Protein AF-A0A838BH44-F1 (afdb_monomer)

Nearest PDB structures (foldseek):
  4knw-assembly1_A  TM=3.032E-01  e=4.204E+00  Homo sapiens

Solvent-accessible surface area (backbone atoms only — not comparable to full-atom values): 7155 Å² total; per-residue (Å²): 134,82,91,85,86,78,89,82,84,78,89,77,79,79,78,77,78,76,76,70,82,78,75,79,76,70,74,93,63,78,53,70,67,53,51,47,34,54,53,50,53,48,50,52,54,51,50,42,71,73,73,51,69,79,68,56,55,69,65,52,52,49,47,45,51,50,33,54,72,55,58,56,66,57,80,52,67,32,48,65,88,42,72,56,32,42,53,50,51,52,52,51,50,53,51,29,46,76,70,75,42,56,78,90,60,63,42,70,32,76,82,132

Secondary structure (DSSP, 8-state):
----------------------------PPPHHHHHHHHHHHHHHHHHHHH-STT--HHHHHHHHHHHHTTS-SPP-B---SHHHHHHHHHHHHHHHHTT--SS-S-B----

Foldseek 3Di:
DDDDDDDDDDPPPPPPPPPDPPPPPDPPDDDPLLVLLVQLVVLVVVLCVVPHCPPDDPLLVVLQVVCSVVSLPDAQDREDDTPVSVVSLVSSQVSCVVVVNHDRRRSYDHDD

pLDDT: mean 84.67, std 17.49, range [36.31, 98.56]

Radius of gyration: 31.17 Å; Cα contacts (8 Å, |Δi|>4): 81; chains: 1; bounding box: 88×29×85 Å

Sequence (112 aa):
MSRSLPTIAAIVTFLACFAEPSVAQEPQGQSWPEVKCARYRKAWSDALAHRGMKGLSQEFVARHDDFLASGCTAKGDVCPRSAEELDLANMMVVAAMNAGTASTFPPFACRK

Mean predicted aligned error: 11.78 Å

Structure (mmCIF, N/CA/C/O backbone):
data_AF-A0A838BH44-F1
#
_entry.id   AF-A0A838BH44-F1
#
loop_
_atom_site.group_PDB
_atom_site.id
_atom_site.type_symbol
_atom_site.label_atom_id
_atom_site.label_alt_id
_atom_site.label_comp_id
_atom_site.label_asym_id
_atom_site.label_entity_id
_atom_site.label_seq_id
_atom_site.pdbx_PDB_ins_code
_atom_site.Cartn_x
_atom_site.Cartn_y
_atom_site.Cartn_z
_atom_site.occupancy
_atom_site.B_iso_or_equiv
_atom_site.auth_seq_id
_atom_site.auth_comp_id
_atom_site.auth_asym_id
_atom_site.auth_atom_id
_atom_site.pdbx_PDB_model_num
ATOM 1 N N . MET A 1 1 ? 73.554 -4.883 -70.730 1.00 36.31 1 MET A N 1
ATOM 2 C CA . MET A 1 1 ? 73.424 -3.427 -70.512 1.00 36.31 1 MET A CA 1
ATOM 3 C C . MET A 1 1 ? 71.963 -3.118 -70.203 1.00 36.31 1 MET A C 1
ATOM 5 O O . MET A 1 1 ? 71.115 -3.688 -70.869 1.00 36.31 1 MET A O 1
ATOM 9 N N . SER A 1 2 ? 71.736 -2.298 -69.165 1.00 43.34 2 SER A N 1
ATOM 10 C CA . SER A 1 2 ? 70.505 -1.593 -68.722 1.00 43.34 2 SER A CA 1
ATOM 11 C C . SER A 1 2 ? 69.187 -2.380 -68.653 1.00 43.34 2 SER A C 1
ATOM 13 O O . SER A 1 2 ? 68.575 -2.665 -69.668 1.00 43.34 2 SER A O 1
ATOM 15 N N . ARG A 1 3 ? 68.749 -2.850 -67.473 1.00 54.03 3 ARG A N 1
ATOM 16 C CA . ARG A 1 3 ? 67.963 -2.129 -66.434 1.00 54.03 3 ARG A CA 1
ATOM 17 C C . ARG A 1 3 ? 66.768 -1.342 -66.981 1.00 54.03 3 ARG A C 1
ATOM 19 O O . ARG A 1 3 ? 66.983 -0.308 -67.601 1.00 54.03 3 ARG A O 1
ATOM 26 N N . SER A 1 4 ? 65.553 -1.771 -66.614 1.00 50.06 4 SER A N 1
ATOM 27 C CA . SER A 1 4 ? 64.473 -0.917 -66.075 1.00 50.06 4 SER A CA 1
ATOM 28 C C . SER A 1 4 ? 63.266 -1.765 -65.644 1.00 50.06 4 SER A C 1
ATOM 30 O O . SER A 1 4 ? 62.511 -2.255 -66.476 1.00 50.06 4 SER A O 1
ATOM 32 N N . LEU A 1 5 ? 63.106 -1.933 -64.328 1.00 53.16 5 LEU A N 1
ATOM 33 C CA . LEU A 1 5 ? 61.843 -2.271 -63.663 1.00 53.16 5 LEU A CA 1
ATOM 34 C C . LEU A 1 5 ? 61.128 -0.956 -63.311 1.00 53.16 5 LEU A C 1
ATOM 36 O O . LEU A 1 5 ? 61.781 -0.073 -62.753 1.00 53.16 5 LEU A O 1
ATOM 40 N N . PRO A 1 6 ? 59.811 -0.855 -63.528 1.00 50.59 6 PRO A N 1
ATOM 41 C CA . PRO A 1 6 ? 58.914 -0.090 -62.665 1.00 50.59 6 PRO A CA 1
ATOM 42 C C . PRO A 1 6 ? 58.036 -1.098 -61.883 1.00 50.59 6 PRO A C 1
ATOM 44 O O . PRO A 1 6 ? 57.431 -1.980 -62.484 1.00 50.59 6 PRO A O 1
ATOM 47 N N . THR A 1 7 ? 58.069 -1.199 -60.546 1.00 45.47 7 THR A N 1
ATOM 48 C CA . THR A 1 7 ? 57.475 -0.276 -59.546 1.00 45.47 7 THR A CA 1
ATOM 49 C C . THR A 1 7 ? 56.042 0.090 -59.980 1.00 45.47 7 THR A C 1
ATOM 51 O O . THR A 1 7 ? 55.880 0.714 -61.015 1.00 45.47 7 THR A O 1
ATOM 54 N N . ILE A 1 8 ? 54.934 -0.284 -59.329 1.00 51.97 8 ILE A N 1
ATOM 55 C CA . ILE A 1 8 ? 54.418 0.060 -57.985 1.00 51.97 8 ILE A CA 1
ATOM 56 C C . ILE A 1 8 ? 53.128 -0.794 -57.865 1.00 51.97 8 ILE A C 1
ATOM 58 O O . ILE A 1 8 ? 52.285 -0.751 -58.752 1.00 51.97 8 ILE A O 1
ATOM 62 N N . ALA A 1 9 ? 53.061 -1.794 -56.988 1.00 46.19 9 ALA A N 1
ATOM 63 C CA . ALA A 1 9 ? 52.592 -1.723 -55.601 1.00 46.19 9 ALA A CA 1
ATOM 64 C C . ALA A 1 9 ? 51.082 -1.425 -55.422 1.00 46.19 9 ALA A C 1
ATOM 66 O O . ALA A 1 9 ? 50.602 -0.333 -55.693 1.00 46.19 9 ALA A O 1
ATOM 67 N N . ALA A 1 10 ? 50.405 -2.437 -54.868 1.00 48.78 10 ALA A N 1
ATOM 68 C CA . ALA A 1 10 ? 49.264 -2.373 -53.953 1.00 48.78 10 ALA A CA 1
ATOM 69 C C . ALA A 1 10 ? 47.998 -1.622 -54.408 1.00 48.78 10 ALA A C 1
ATOM 71 O O . ALA A 1 10 ? 47.793 -0.448 -54.108 1.00 48.78 10 ALA A O 1
ATOM 72 N N . ILE A 1 11 ? 47.054 -2.373 -54.983 1.00 52.38 11 ILE A N 1
ATOM 73 C CA . ILE A 1 11 ? 45.631 -2.028 -54.903 1.00 52.38 11 ILE A CA 1
ATOM 74 C C . ILE A 1 11 ? 45.216 -2.242 -53.441 1.00 52.38 11 ILE A C 1
ATOM 76 O O . ILE A 1 11 ? 44.967 -3.365 -53.009 1.00 52.38 11 ILE A O 1
ATOM 80 N N . VAL A 1 12 ? 45.209 -1.165 -52.655 1.00 57.31 12 VAL A N 1
ATOM 81 C CA . VAL A 1 12 ? 44.605 -1.148 -51.320 1.00 57.31 12 VAL A CA 1
ATOM 82 C C . VAL A 1 12 ? 43.095 -1.116 -51.524 1.00 57.31 12 VAL A C 1
ATOM 84 O O . VAL A 1 12 ? 42.505 -0.061 -51.750 1.00 57.31 12 VAL A O 1
ATOM 87 N N . THR A 1 13 ? 42.457 -2.285 -51.494 1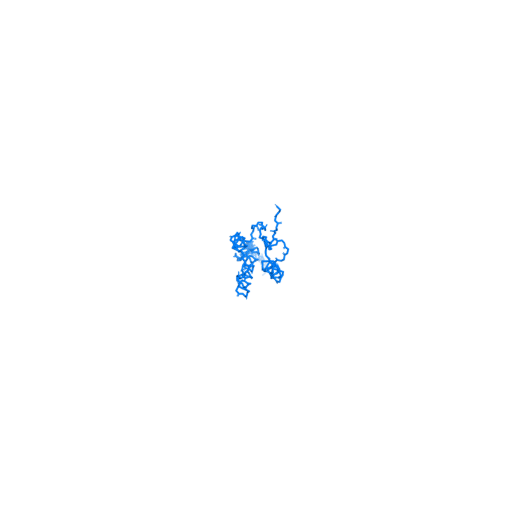.00 59.12 13 THR A N 1
ATOM 88 C CA . THR A 1 13 ? 41.000 -2.381 -51.395 1.00 59.12 13 THR A CA 1
ATOM 89 C C . THR A 1 13 ? 40.609 -1.853 -50.019 1.00 59.12 13 THR A C 1
ATOM 91 O O . THR A 1 13 ? 40.754 -2.540 -49.010 1.00 59.12 13 THR A O 1
ATOM 94 N N . PHE A 1 14 ? 40.185 -0.592 -49.970 1.00 53.75 14 PHE A N 1
ATOM 95 C CA . PHE A 1 14 ? 39.642 0.043 -48.776 1.00 53.75 14 PHE A CA 1
ATOM 96 C C . PHE A 1 14 ? 38.319 -0.661 -48.450 1.00 53.75 14 PHE A C 1
ATOM 98 O O . PHE A 1 14 ? 37.270 -0.339 -49.007 1.00 53.75 14 PHE A O 1
ATOM 105 N N . LEU A 1 15 ? 38.388 -1.698 -47.612 1.00 60.75 15 LEU A N 1
ATOM 106 C CA . LEU A 1 15 ? 37.221 -2.347 -47.032 1.00 60.75 15 LEU A CA 1
ATOM 107 C C . LEU A 1 15 ? 36.565 -1.303 -46.121 1.00 60.75 15 LEU A C 1
ATOM 109 O O . LEU A 1 15 ? 36.990 -1.092 -44.986 1.00 60.75 15 LEU A O 1
ATOM 113 N N . ALA A 1 16 ? 35.587 -0.572 -46.651 1.00 60.31 16 ALA A N 1
ATOM 114 C CA . ALA A 1 16 ? 34.737 0.284 -45.846 1.00 60.31 16 ALA A CA 1
ATOM 115 C C . ALA A 1 16 ? 33.985 -0.623 -44.864 1.00 60.31 16 ALA A C 1
ATOM 117 O O . ALA A 1 16 ? 33.021 -1.292 -45.232 1.00 60.31 16 ALA A O 1
ATOM 118 N N . CYS A 1 17 ? 34.467 -0.684 -43.622 1.00 56.94 17 CYS A N 1
ATOM 119 C CA . CYS A 1 17 ? 33.697 -1.188 -42.498 1.00 56.94 17 CYS A CA 1
ATOM 120 C C . CYS A 1 17 ? 32.474 -0.283 -42.351 1.00 56.94 17 CYS A C 1
ATOM 122 O O . CYS A 1 17 ? 32.531 0.756 -41.694 1.00 56.94 17 CYS A O 1
ATOM 124 N N . PHE A 1 18 ? 31.369 -0.666 -42.985 1.00 59.59 18 PHE A N 1
ATOM 125 C CA . PHE A 1 18 ? 30.053 -0.211 -42.579 1.00 59.59 18 PHE A CA 1
ATOM 126 C C . PHE A 1 18 ? 29.836 -0.768 -41.172 1.00 59.59 18 PHE A C 1
ATOM 128 O O . PHE A 1 18 ? 29.440 -1.915 -40.995 1.00 59.59 18 PHE A O 1
ATOM 135 N N . ALA A 1 19 ? 30.202 0.019 -40.162 1.00 63.41 19 ALA A N 1
ATOM 136 C CA . ALA A 1 19 ? 29.748 -0.218 -38.807 1.00 63.41 19 ALA A CA 1
ATOM 137 C C . ALA A 1 19 ? 28.240 0.035 -38.825 1.00 63.41 19 ALA A C 1
ATOM 139 O O . ALA A 1 19 ? 27.791 1.179 -38.737 1.00 63.41 19 ALA A O 1
ATOM 140 N N . GLU A 1 20 ? 27.459 -1.023 -39.034 1.00 63.28 20 GLU A N 1
ATOM 141 C CA . GLU A 1 20 ? 26.034 -0.972 -38.750 1.00 63.28 20 GLU A CA 1
ATOM 142 C C . GLU A 1 20 ? 25.892 -0.541 -37.286 1.00 63.28 20 GLU A C 1
ATOM 144 O O . GLU A 1 20 ? 26.560 -1.120 -36.420 1.00 63.28 20 GLU A O 1
ATOM 149 N N . PRO A 1 21 ? 25.091 0.494 -36.977 1.00 61.69 21 PRO A N 1
ATOM 150 C CA . PRO A 1 21 ? 24.796 0.816 -35.597 1.00 61.69 21 PRO A CA 1
ATOM 151 C C . PRO A 1 21 ? 24.067 -0.390 -35.009 1.00 61.69 21 PRO A C 1
ATOM 153 O O . PRO A 1 21 ? 22.891 -0.630 -35.281 1.00 61.69 21 PRO A O 1
ATOM 156 N N . SER A 1 22 ? 24.790 -1.181 -34.226 1.00 63.31 22 SER A N 1
ATOM 157 C CA . SER A 1 22 ? 24.239 -2.265 -33.436 1.00 63.31 22 SER A CA 1
ATOM 158 C C . SER A 1 22 ? 23.365 -1.641 -32.355 1.00 63.31 22 SER A C 1
ATOM 160 O O . SER A 1 22 ? 23.825 -1.252 -31.283 1.00 63.31 22 SER A O 1
ATOM 162 N N . VAL A 1 23 ? 22.075 -1.504 -32.659 1.00 65.06 23 VAL A N 1
ATOM 163 C CA . VAL A 1 23 ? 21.051 -1.250 -31.650 1.00 65.06 23 VAL A CA 1
ATOM 164 C C . VAL A 1 23 ? 21.025 -2.463 -30.728 1.00 65.06 23 VAL A C 1
ATOM 166 O O . VAL A 1 23 ? 20.548 -3.535 -31.093 1.00 65.06 23 VAL A O 1
ATOM 169 N N . ALA A 1 24 ? 21.598 -2.313 -29.537 1.00 61.91 24 ALA A N 1
ATOM 170 C CA . ALA A 1 24 ? 21.447 -3.291 -28.477 1.00 61.91 24 ALA A CA 1
ATOM 171 C C . ALA A 1 24 ? 19.950 -3.393 -28.158 1.00 61.91 24 ALA A C 1
ATOM 173 O O . ALA A 1 24 ? 19.373 -2.490 -27.553 1.00 61.91 24 ALA A O 1
ATOM 174 N N . GLN A 1 25 ? 19.303 -4.467 -28.614 1.00 62.81 25 GLN A N 1
ATOM 175 C CA . GLN A 1 25 ? 17.974 -4.809 -28.135 1.00 62.81 25 GLN A CA 1
ATOM 176 C C . GLN A 1 25 ? 18.157 -5.300 -26.703 1.00 62.81 25 GLN A C 1
ATOM 178 O O . GLN A 1 25 ? 18.526 -6.453 -26.479 1.00 62.81 25 GLN A O 1
ATOM 183 N N . GLU A 1 26 ? 17.969 -4.404 -25.730 1.00 63.16 26 GLU A N 1
ATOM 184 C CA . GLU A 1 26 ? 17.739 -4.840 -24.357 1.00 63.16 26 GLU A CA 1
ATOM 185 C C . GLU A 1 26 ? 16.602 -5.873 -24.424 1.00 63.16 26 GLU A C 1
ATOM 187 O O . GLU A 1 26 ? 15.585 -5.604 -25.083 1.00 63.16 26 GLU A O 1
ATOM 192 N N . PRO A 1 27 ? 16.757 -7.069 -23.822 1.00 59.66 27 PRO A N 1
ATOM 193 C CA . PRO A 1 27 ? 15.625 -7.965 -23.636 1.00 59.66 27 PRO A CA 1
ATOM 194 C C . PRO A 1 27 ? 14.476 -7.125 -23.087 1.00 59.66 27 PRO A C 1
ATOM 196 O O . PRO A 1 27 ? 14.732 -6.266 -22.243 1.00 59.66 27 PRO A O 1
ATOM 199 N N . GLN A 1 28 ? 13.242 -7.328 -23.556 1.00 66.94 28 GLN A N 1
ATOM 200 C CA . GLN A 1 28 ? 12.070 -6.650 -22.992 1.00 66.94 28 GLN A CA 1
ATOM 201 C C . GLN A 1 28 ? 11.847 -7.160 -21.557 1.00 66.94 28 GLN A C 1
ATOM 203 O O . GLN A 1 28 ? 10.960 -7.963 -21.284 1.00 66.94 28 GLN A O 1
ATOM 208 N N . GLY A 1 29 ? 12.740 -6.780 -20.648 1.00 75.19 29 GLY A N 1
ATOM 209 C CA . GLY A 1 29 ? 12.644 -7.016 -19.229 1.00 75.19 29 GLY A CA 1
ATOM 210 C C . GLY A 1 29 ? 11.509 -6.177 -18.675 1.00 75.19 29 GLY A C 1
ATOM 211 O O . GLY A 1 29 ? 11.116 -5.162 -19.255 1.00 75.19 29 GLY A O 1
ATOM 212 N N . GLN A 1 30 ? 10.974 -6.622 -17.543 1.00 83.19 30 GLN A N 1
ATOM 213 C CA . GLN A 1 30 ? 9.930 -5.879 -16.857 1.00 83.19 30 GLN A CA 1
ATOM 214 C C . GLN A 1 30 ? 10.397 -4.454 -16.582 1.00 83.19 30 GLN A C 1
ATOM 216 O O . GLN A 1 30 ? 11.508 -4.237 -16.083 1.00 83.19 30 GLN A O 1
ATOM 221 N N . SER A 1 31 ? 9.531 -3.487 -16.869 1.00 90.06 31 SER A N 1
ATOM 222 C CA . SER A 1 31 ? 9.812 -2.102 -16.519 1.00 90.06 31 SER A CA 1
ATOM 223 C C . SER A 1 31 ? 9.982 -1.983 -15.000 1.00 90.06 31 SER A C 1
ATOM 225 O O . SER A 1 31 ? 9.398 -2.739 -14.219 1.00 90.06 31 SER A O 1
ATOM 227 N N . TRP A 1 32 ? 10.780 -1.023 -14.530 1.00 88.19 32 TRP A N 1
ATOM 228 C CA . TRP A 1 32 ? 10.949 -0.838 -13.086 1.00 88.19 32 TRP A CA 1
ATOM 229 C C . TRP A 1 32 ? 9.608 -0.685 -12.328 1.00 88.19 32 TRP A C 1
ATOM 231 O O . TRP A 1 32 ? 9.457 -1.305 -11.275 1.00 88.19 32 TRP A O 1
ATOM 241 N N . PRO A 1 33 ? 8.594 0.052 -12.834 1.00 90.44 33 PRO A N 1
ATOM 242 C CA . PRO A 1 33 ? 7.251 0.055 -12.247 1.00 90.44 33 PRO A CA 1
ATOM 243 C C . PRO A 1 33 ? 6.608 -1.333 -12.112 1.00 90.44 33 PRO A C 1
ATOM 245 O O . PRO A 1 33 ? 6.059 -1.635 -11.051 1.00 90.44 33 PRO A O 1
ATOM 248 N N . GLU A 1 34 ? 6.722 -2.194 -13.126 1.00 93.62 34 GLU A N 1
ATOM 249 C CA . GLU A 1 34 ? 6.216 -3.573 -13.071 1.00 93.62 34 GLU A CA 1
ATOM 250 C C . GLU A 1 34 ? 6.930 -4.387 -11.992 1.00 93.62 34 GLU A C 1
ATOM 252 O O . GLU A 1 34 ? 6.275 -5.059 -11.193 1.00 93.62 34 GLU A O 1
ATOM 257 N N . VAL A 1 35 ? 8.260 -4.266 -11.896 1.00 93.50 35 VAL A N 1
ATOM 258 C CA . VAL A 1 35 ? 9.054 -4.932 -10.852 1.00 93.50 35 VAL A CA 1
ATOM 259 C C . VAL A 1 35 ? 8.608 -4.483 -9.459 1.00 93.50 35 VAL A C 1
ATOM 261 O O . VAL A 1 35 ? 8.431 -5.315 -8.565 1.00 93.50 35 VAL A O 1
ATOM 264 N N . LYS A 1 36 ? 8.379 -3.178 -9.259 1.00 92.88 36 LYS A N 1
ATOM 265 C CA . LYS A 1 36 ? 7.875 -2.649 -7.982 1.00 92.88 36 LYS A CA 1
ATOM 266 C C . LYS A 1 36 ? 6.501 -3.215 -7.641 1.00 92.88 36 LYS A C 1
ATOM 268 O O . LYS A 1 36 ? 6.299 -3.664 -6.515 1.00 92.88 36 LYS A O 1
ATOM 273 N N . CYS A 1 37 ? 5.578 -3.235 -8.602 1.00 95.50 37 CYS A N 1
ATOM 274 C CA . CYS A 1 37 ? 4.239 -3.762 -8.367 1.00 95.50 37 CYS A CA 1
ATOM 275 C C . CYS A 1 37 ? 4.255 -5.266 -8.068 1.00 95.50 37 CYS A C 1
ATOM 277 O O . CYS A 1 37 ? 3.565 -5.718 -7.156 1.00 95.50 37 CYS A O 1
ATOM 279 N N . ALA A 1 38 ? 5.094 -6.039 -8.761 1.00 95.31 38 ALA A N 1
ATOM 280 C CA . ALA A 1 38 ? 5.266 -7.464 -8.493 1.00 95.31 38 ALA A CA 1
ATOM 281 C C . ALA A 1 38 ? 5.788 -7.720 -7.068 1.00 95.31 38 ALA A C 1
ATOM 283 O O . ALA A 1 38 ? 5.231 -8.544 -6.338 1.00 95.31 38 ALA A O 1
ATOM 284 N N . ARG A 1 39 ? 6.813 -6.971 -6.636 1.00 94.44 39 ARG A N 1
ATOM 285 C CA . ARG A 1 39 ? 7.348 -7.043 -5.264 1.00 94.44 39 ARG A CA 1
ATOM 286 C C . ARG A 1 39 ? 6.294 -6.671 -4.223 1.00 94.44 39 ARG A C 1
ATOM 288 O O . ARG A 1 39 ? 6.158 -7.359 -3.215 1.00 94.44 39 ARG A O 1
ATOM 295 N N . TYR A 1 40 ? 5.528 -5.616 -4.481 1.00 96.06 40 TYR A N 1
ATOM 296 C CA . TYR A 1 40 ? 4.488 -5.146 -3.572 1.00 96.06 40 TYR A CA 1
ATOM 297 C C . TYR A 1 40 ? 3.323 -6.129 -3.442 1.00 96.06 40 TYR A C 1
ATOM 299 O O . TYR A 1 40 ? 2.891 -6.426 -2.331 1.00 96.06 40 TYR A O 1
ATOM 307 N N . ARG A 1 41 ? 2.868 -6.707 -4.560 1.00 96.88 41 ARG A N 1
ATOM 308 C CA . ARG A 1 41 ? 1.842 -7.758 -4.569 1.00 96.88 41 ARG A CA 1
ATOM 309 C C . ARG A 1 41 ? 2.271 -8.961 -3.736 1.00 96.88 41 ARG A C 1
ATOM 311 O O . ARG A 1 41 ? 1.467 -9.487 -2.974 1.00 96.88 41 ARG A O 1
ATOM 318 N N . LYS A 1 42 ? 3.536 -9.372 -3.858 1.00 96.50 42 LYS A N 1
ATOM 319 C CA . LYS A 1 42 ? 4.090 -10.441 -3.026 1.00 96.50 42 LYS A CA 1
ATOM 320 C C . LYS A 1 42 ? 4.072 -10.069 -1.538 1.00 96.50 42 LYS A C 1
ATOM 322 O O . LYS A 1 42 ? 3.658 -10.881 -0.719 1.00 96.50 42 LYS A O 1
ATOM 327 N N . ALA A 1 43 ? 4.476 -8.849 -1.185 1.00 96.50 43 ALA A N 1
ATOM 328 C CA . ALA A 1 43 ? 4.420 -8.391 0.202 1.00 96.50 43 ALA A CA 1
ATOM 329 C C . ALA A 1 43 ? 2.984 -8.405 0.758 1.00 96.50 43 ALA A C 1
ATOM 331 O O . ALA A 1 43 ? 2.781 -8.819 1.895 1.00 96.50 43 ALA A O 1
ATOM 332 N N . TRP A 1 44 ? 1.991 -8.029 -0.055 1.00 97.56 44 TRP A N 1
ATOM 333 C CA . TRP A 1 44 ? 0.577 -8.079 0.325 1.00 97.56 44 TRP A CA 1
ATOM 334 C C . TRP A 1 44 ? 0.118 -9.508 0.625 1.00 97.56 44 TRP A C 1
ATOM 336 O O . TRP A 1 44 ? -0.428 -9.766 1.698 1.00 97.56 44 TRP A O 1
ATOM 346 N N . SER A 1 45 ? 0.398 -10.456 -0.278 1.00 97.44 45 SER A N 1
ATOM 347 C CA . SER A 1 45 ? 0.044 -11.862 -0.060 1.00 97.44 45 SER A CA 1
ATOM 348 C C . SER A 1 45 ? 0.743 -12.452 1.164 1.00 97.44 45 SER A C 1
ATOM 350 O O . SER A 1 45 ? 0.109 -13.155 1.948 1.00 97.44 45 SER A O 1
ATOM 352 N N . ASP A 1 46 ? 2.027 -12.141 1.353 1.00 97.19 46 ASP A N 1
ATOM 353 C 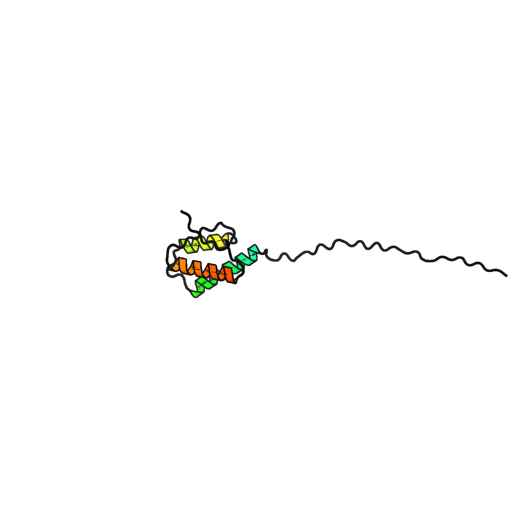CA . ASP A 1 46 ? 2.813 -12.640 2.483 1.00 97.19 46 ASP A CA 1
ATOM 354 C C . ASP A 1 46 ? 2.280 -12.072 3.812 1.00 97.19 46 ASP A C 1
ATOM 356 O O . ASP A 1 46 ? 2.139 -12.807 4.791 1.00 97.19 46 ASP A O 1
ATOM 360 N N . ALA A 1 47 ? 1.913 -10.787 3.846 1.00 96.31 47 ALA A N 1
ATOM 361 C CA . ALA A 1 47 ? 1.365 -10.147 5.036 1.00 96.31 47 ALA A CA 1
ATOM 362 C C . ALA A 1 47 ? -0.004 -10.726 5.428 1.00 96.31 47 ALA A C 1
ATOM 364 O O . ALA A 1 47 ? -0.227 -11.023 6.604 1.00 96.31 47 ALA A O 1
ATOM 365 N N . LEU A 1 48 ? -0.901 -10.950 4.458 1.00 97.19 48 LEU A N 1
ATOM 366 C CA . LEU A 1 48 ? -2.194 -11.597 4.707 1.00 97.19 48 LEU A CA 1
ATOM 367 C C . LEU A 1 48 ? -2.034 -13.050 5.165 1.00 97.19 48 LEU A C 1
ATOM 369 O O . LEU A 1 48 ? -2.717 -13.469 6.099 1.00 97.19 48 LEU A O 1
ATOM 373 N N . ALA A 1 49 ? -1.115 -13.804 4.556 1.00 97.25 49 ALA A N 1
ATOM 374 C CA . ALA A 1 49 ? -0.834 -15.181 4.951 1.00 97.25 49 ALA A CA 1
ATOM 375 C C . ALA A 1 49 ? -0.268 -15.272 6.377 1.00 97.25 49 ALA A C 1
ATOM 377 O O . ALA A 1 49 ? -0.620 -16.184 7.121 1.00 97.25 49 ALA A O 1
ATOM 378 N N . HIS A 1 50 ? 0.586 -14.323 6.771 1.00 94.62 50 HIS A N 1
ATOM 379 C CA . HIS A 1 50 ? 1.217 -14.324 8.087 1.00 94.62 50 HIS A CA 1
ATOM 380 C C . HIS A 1 50 ? 0.265 -13.893 9.208 1.00 94.62 50 HIS A C 1
ATOM 382 O O . HIS A 1 50 ? 0.214 -14.532 10.257 1.00 94.62 50 HIS A O 1
ATOM 388 N N . ARG A 1 51 ? -0.487 -12.805 9.003 1.00 94.81 51 ARG A N 1
ATOM 389 C CA . ARG A 1 51 ? -1.288 -12.182 10.070 1.00 94.81 51 ARG A CA 1
ATOM 390 C C . ARG A 1 51 ? -2.770 -12.575 10.046 1.00 94.81 51 ARG A C 1
ATOM 392 O O . ARG A 1 51 ? -3.471 -12.399 11.041 1.00 94.81 51 ARG A O 1
ATOM 399 N N . GLY A 1 52 ? -3.256 -13.098 8.921 1.00 95.31 52 GLY A N 1
ATOM 400 C CA . GLY A 1 52 ? -4.656 -13.451 8.696 1.00 95.31 52 GLY A CA 1
ATOM 401 C C . GLY A 1 52 ? -5.557 -12.266 8.324 1.00 95.31 52 GLY A C 1
ATOM 402 O O . GLY A 1 52 ? -5.105 -11.149 8.076 1.00 95.31 52 GLY A O 1
ATOM 403 N N . MET A 1 53 ? -6.867 -12.527 8.280 1.00 96.75 53 MET A N 1
ATOM 404 C CA . MET A 1 53 ? -7.900 -11.572 7.834 1.00 96.75 53 MET A CA 1
ATOM 405 C C . MET A 1 53 ? -8.710 -10.951 8.983 1.00 96.75 53 MET A C 1
ATOM 407 O O . MET A 1 53 ? -9.590 -10.123 8.754 1.00 96.75 53 MET A O 1
ATOM 411 N N . LYS A 1 54 ? -8.462 -11.368 10.231 1.00 96.75 54 LYS A N 1
ATOM 412 C CA . LYS A 1 54 ? -9.231 -10.906 11.393 1.00 96.75 54 LYS A CA 1
ATOM 413 C C . LYS A 1 54 ? -9.063 -9.392 11.578 1.00 96.75 54 LYS A C 1
ATOM 415 O O . LYS A 1 54 ? -7.942 -8.896 11.567 1.00 96.75 54 LYS A O 1
ATOM 420 N N . GLY A 1 55 ? -10.178 -8.687 11.780 1.00 96.25 55 GLY A N 1
ATOM 421 C CA . GLY A 1 55 ? -10.191 -7.235 12.000 1.00 96.25 55 GLY A CA 1
ATOM 422 C C . GLY A 1 55 ? -10.132 -6.393 10.722 1.00 96.25 55 GLY A C 1
ATOM 423 O O . GLY A 1 55 ? -10.081 -5.168 10.816 1.00 96.25 55 GLY A O 1
ATOM 424 N N . LEU A 1 56 ? -10.173 -7.027 9.543 1.00 98.25 56 LEU A N 1
ATOM 425 C CA . LEU A 1 56 ? -10.239 -6.325 8.264 1.00 98.25 56 LEU A CA 1
ATOM 426 C C . LEU A 1 56 ? -11.638 -6.212 7.721 1.00 98.25 56 LEU A C 1
ATOM 428 O O . LEU A 1 56 ? -12.348 -7.208 7.581 1.00 98.25 56 LEU A O 1
ATOM 432 N N . SER A 1 57 ? -11.993 -4.992 7.333 1.00 98.25 57 SER A N 1
ATOM 433 C CA . SER A 1 57 ? -13.165 -4.772 6.514 1.00 98.25 57 SER A CA 1
ATOM 434 C C . SER A 1 57 ? -12.939 -5.305 5.101 1.00 98.25 57 SER A C 1
ATOM 436 O O . SER A 1 57 ? -11.839 -5.269 4.541 1.00 98.25 57 SER A O 1
ATOM 438 N N . GLN A 1 58 ? -14.030 -5.762 4.492 1.00 97.88 58 GLN A N 1
ATOM 439 C CA . GLN A 1 58 ? -14.040 -6.128 3.082 1.00 97.88 58 GLN A CA 1
ATOM 440 C C . GLN A 1 58 ? -13.689 -4.928 2.191 1.00 97.88 58 GLN A C 1
ATOM 442 O O . GLN A 1 58 ? -13.029 -5.105 1.174 1.00 97.88 58 GLN A O 1
ATOM 447 N N . GLU A 1 59 ? -14.087 -3.712 2.583 1.00 97.38 59 GLU A N 1
ATOM 448 C CA . GLU A 1 59 ? -13.775 -2.492 1.833 1.00 97.38 59 GLU A CA 1
ATOM 449 C C . GLU A 1 59 ? -12.265 -2.225 1.779 1.00 97.38 59 GLU A C 1
ATOM 451 O O . GLU A 1 59 ? -11.744 -1.925 0.707 1.00 97.38 59 GLU A O 1
ATOM 456 N N . PHE A 1 60 ? -11.548 -2.366 2.899 1.00 98.19 60 PHE A N 1
ATOM 457 C C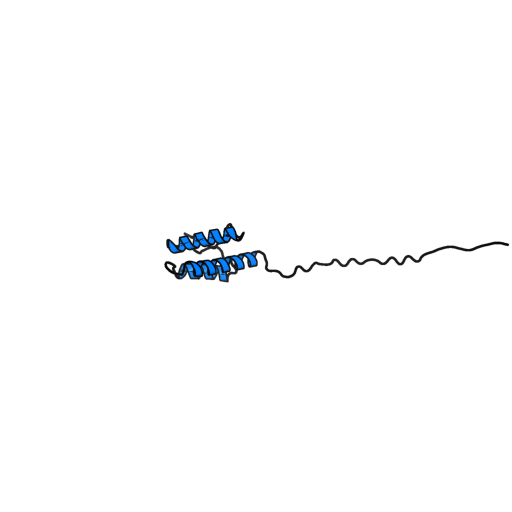A . PHE A 1 60 ? -10.096 -2.171 2.939 1.00 98.19 60 PHE A CA 1
ATOM 458 C C . PHE A 1 60 ? -9.365 -3.146 2.012 1.00 98.19 60 PHE A C 1
ATOM 460 O O . PHE A 1 60 ? -8.507 -2.735 1.230 1.00 98.19 60 PHE A O 1
ATOM 467 N N . VAL A 1 61 ? -9.739 -4.428 2.071 1.00 98.06 61 VAL A N 1
ATOM 468 C CA . VAL A 1 61 ? -9.147 -5.476 1.230 1.00 98.06 61 VAL A CA 1
ATOM 469 C C . VAL A 1 61 ? -9.472 -5.230 -0.243 1.00 98.06 61 VAL A C 1
ATOM 471 O O . VAL A 1 61 ? -8.558 -5.192 -1.059 1.00 98.06 61 VAL A O 1
ATOM 474 N N . ALA A 1 62 ? -10.740 -4.971 -0.574 1.00 97.69 62 ALA A N 1
ATOM 475 C CA . ALA A 1 62 ? -11.172 -4.740 -1.951 1.00 97.69 62 ALA A CA 1
ATOM 476 C C . ALA A 1 62 ? -10.474 -3.528 -2.585 1.00 97.69 62 ALA A C 1
ATOM 478 O O . ALA A 1 62 ? -9.942 -3.631 -3.683 1.00 97.69 62 ALA A O 1
ATOM 479 N N . ARG A 1 63 ? -10.382 -2.399 -1.870 1.00 97.81 63 ARG A N 1
ATOM 480 C CA . ARG A 1 63 ? -9.674 -1.207 -2.370 1.00 97.81 63 ARG A CA 1
ATOM 481 C C . ARG A 1 63 ? -8.182 -1.461 -2.582 1.00 97.81 63 ARG A C 1
ATOM 483 O O . ARG A 1 63 ? -7.579 -0.884 -3.487 1.00 97.81 63 ARG A O 1
ATOM 490 N N . HIS A 1 64 ? -7.570 -2.292 -1.740 1.00 98.19 64 HIS A N 1
ATOM 491 C CA . HIS A 1 64 ? -6.179 -2.688 -1.928 1.00 98.19 64 HIS A CA 1
ATOM 492 C C . HIS A 1 64 ? -6.019 -3.586 -3.160 1.00 98.19 64 HIS A C 1
ATOM 494 O O . HIS A 1 64 ? -5.118 -3.366 -3.970 1.00 98.19 64 HIS A O 1
ATOM 500 N N . ASP A 1 65 ? -6.919 -4.552 -3.339 1.00 97.62 65 ASP A N 1
ATOM 501 C CA . ASP A 1 65 ? -6.932 -5.432 -4.505 1.00 97.62 65 ASP A CA 1
ATOM 502 C C . ASP A 1 65 ? -7.174 -4.645 -5.805 1.00 97.62 65 ASP A C 1
ATOM 504 O O . ASP A 1 65 ? -6.494 -4.908 -6.798 1.00 97.62 65 ASP A O 1
ATOM 508 N N . ASP A 1 66 ? -8.024 -3.613 -5.790 1.00 97.44 66 ASP A N 1
ATOM 509 C CA . ASP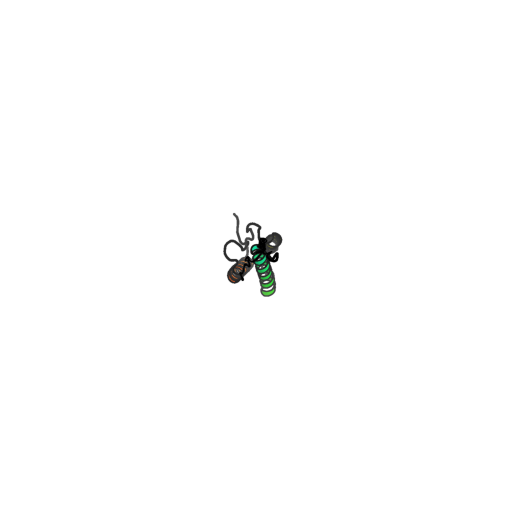 A 1 66 ? -8.224 -2.685 -6.913 1.00 97.44 66 ASP A CA 1
ATOM 510 C C . ASP A 1 66 ? -6.932 -1.933 -7.272 1.00 97.44 66 ASP A C 1
ATOM 512 O O . ASP A 1 66 ? -6.561 -1.818 -8.446 1.00 97.44 66 ASP A O 1
ATOM 516 N N . PHE A 1 67 ? -6.189 -1.454 -6.267 1.00 97.50 67 PHE A N 1
ATOM 517 C CA . PHE A 1 67 ? -4.880 -0.840 -6.494 1.00 97.50 67 PHE A CA 1
ATOM 518 C C . PHE A 1 67 ? -3.905 -1.827 -7.148 1.00 97.50 67 PHE A C 1
ATOM 520 O O . PHE A 1 67 ? -3.241 -1.484 -8.131 1.00 97.50 67 PHE A O 1
ATOM 527 N N . LEU A 1 68 ? -3.846 -3.067 -6.662 1.00 97.12 68 LEU A N 1
ATOM 528 C CA . LEU A 1 68 ? -3.014 -4.102 -7.269 1.00 97.12 68 LEU A CA 1
ATOM 529 C C . LEU A 1 68 ? -3.471 -4.421 -8.700 1.00 97.12 68 LEU A C 1
ATOM 531 O O . LEU A 1 68 ? -2.632 -4.576 -9.588 1.00 97.12 68 LEU A O 1
ATOM 535 N N . ALA A 1 69 ? -4.775 -4.516 -8.952 1.00 97.12 69 ALA A N 1
ATOM 536 C CA . ALA A 1 69 ? -5.342 -4.776 -10.274 1.00 97.12 69 ALA A CA 1
ATOM 537 C C . ALA A 1 69 ? -5.024 -3.655 -11.277 1.00 97.12 69 ALA A C 1
ATOM 539 O O . ALA A 1 69 ? -4.822 -3.933 -12.456 1.00 97.12 69 ALA A O 1
ATOM 540 N N . SER A 1 70 ? -4.868 -2.412 -10.807 1.00 96.06 70 SER A N 1
ATOM 541 C CA . SER A 1 70 ? -4.431 -1.281 -11.638 1.00 96.06 70 SER A CA 1
ATOM 542 C C . SER A 1 70 ? -2.968 -1.353 -12.101 1.00 96.06 70 SER A C 1
ATOM 544 O O . SER A 1 70 ? -2.509 -0.461 -12.804 1.00 96.06 70 SER A O 1
ATOM 546 N N . GLY A 1 71 ? -2.201 -2.366 -11.681 1.00 95.62 71 GLY A N 1
ATOM 547 C CA . GLY A 1 71 ? -0.750 -2.386 -11.879 1.00 95.62 71 GLY A CA 1
ATOM 548 C C . GLY A 1 71 ? -0.013 -1.460 -10.910 1.00 95.62 71 GLY A C 1
ATOM 549 O O . GLY A 1 71 ? 1.087 -0.999 -11.209 1.00 95.62 71 GLY A O 1
ATOM 550 N N . CYS A 1 72 ? -0.603 -1.197 -9.739 1.00 95.44 72 CYS A N 1
ATOM 551 C CA . CYS A 1 72 ? -0.060 -0.298 -8.724 1.00 95.44 72 CYS A CA 1
ATOM 552 C C . CYS A 1 72 ? 0.124 1.153 -9.219 1.00 95.44 72 CYS A C 1
ATOM 554 O O . CYS A 1 72 ? 1.046 1.847 -8.783 1.00 95.44 72 CYS A O 1
ATOM 556 N N . THR A 1 73 ? -0.724 1.616 -10.149 1.00 93.38 73 THR A N 1
ATOM 557 C CA . THR A 1 73 ? -0.656 2.975 -10.723 1.00 93.38 73 THR A CA 1
ATOM 558 C C . THR A 1 73 ? -1.845 3.858 -10.356 1.00 93.38 73 THR A C 1
ATOM 560 O O . THR A 1 73 ? -1.804 5.066 -10.600 1.00 93.38 73 THR A O 1
ATOM 563 N N . ALA A 1 74 ? -2.916 3.293 -9.791 1.00 92.50 74 ALA A N 1
ATOM 564 C CA . ALA A 1 74 ? -4.035 4.080 -9.293 1.00 92.50 74 ALA A CA 1
ATOM 565 C C . ALA A 1 74 ? -3.581 5.030 -8.173 1.00 92.50 74 ALA A C 1
ATOM 567 O O . ALA A 1 74 ? -2.678 4.727 -7.391 1.00 92.50 74 ALA A O 1
ATOM 568 N N . LYS A 1 75 ? -4.231 6.197 -8.076 1.00 87.75 75 LYS A N 1
ATOM 569 C CA . LYS A 1 75 ? -3.998 7.110 -6.951 1.00 87.75 75 LYS A CA 1
ATOM 570 C C . LYS A 1 75 ? -4.376 6.405 -5.647 1.00 87.75 75 LYS A C 1
ATOM 572 O O . LYS A 1 75 ? -5.466 5.846 -5.574 1.00 87.75 75 LYS A O 1
ATOM 577 N N . GLY A 1 76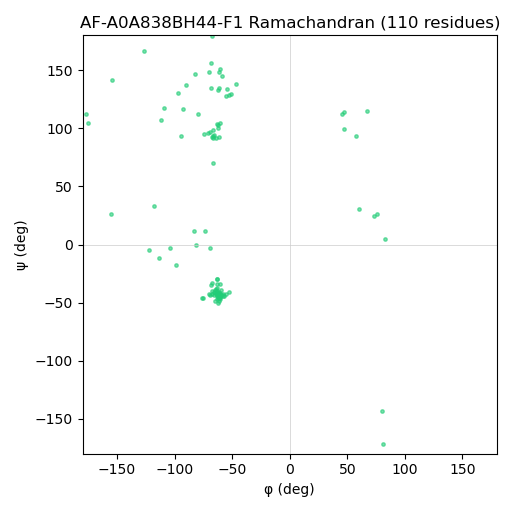 ? -3.528 6.520 -4.624 1.00 84.19 76 GLY A N 1
ATOM 578 C CA . GLY A 1 76 ? -3.815 5.989 -3.292 1.00 84.19 76 GLY A CA 1
ATOM 579 C C . GLY A 1 76 ? -5.173 6.464 -2.760 1.00 84.19 76 GLY A C 1
ATOM 580 O O . GLY A 1 76 ? -5.495 7.660 -2.816 1.00 84.19 76 GLY A O 1
ATOM 581 N N . ASP A 1 77 ? -5.980 5.504 -2.314 1.00 93.12 77 ASP A N 1
ATOM 582 C CA . ASP A 1 77 ? -7.304 5.702 -1.704 1.00 93.12 77 ASP A CA 1
ATOM 583 C C . ASP A 1 77 ? -7.685 4.532 -0.771 1.00 93.12 77 ASP A C 1
ATOM 585 O O . ASP A 1 77 ? -8.857 4.211 -0.574 1.00 93.12 77 ASP A O 1
ATOM 589 N N . VAL A 1 78 ? -6.680 3.845 -0.215 1.00 97.62 78 VAL A N 1
ATOM 590 C CA . VAL A 1 78 ? -6.877 2.774 0.768 1.00 97.62 78 VAL A CA 1
ATOM 591 C C . VAL A 1 78 ? -6.747 3.386 2.160 1.00 97.62 78 VAL A C 1
ATOM 593 O O . VAL A 1 78 ? -5.644 3.535 2.685 1.00 97.62 78 VAL A O 1
ATOM 596 N N . CYS A 1 79 ? -7.870 3.789 2.750 1.00 97.44 79 CYS A N 1
ATOM 597 C CA . CYS A 1 79 ? -7.890 4.376 4.089 1.00 97.44 79 CYS A CA 1
ATO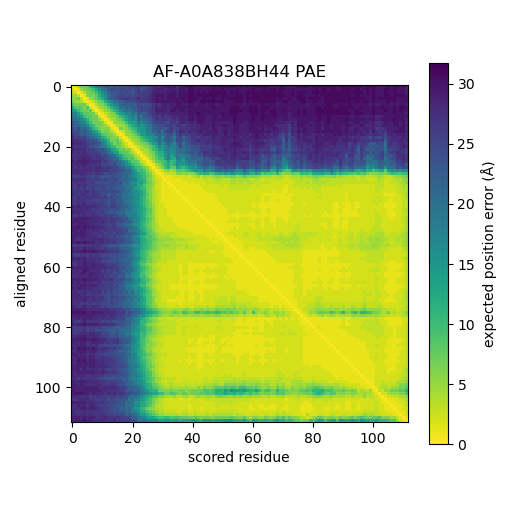M 598 C C . CYS A 1 79 ? -8.128 3.292 5.154 1.00 97.44 79 CYS A C 1
ATOM 600 O O . CYS A 1 79 ? -9.205 2.692 5.137 1.00 97.44 79 CYS A O 1
ATOM 602 N N . PRO A 1 80 ? -7.183 3.035 6.080 1.00 97.94 80 PRO A N 1
ATOM 603 C CA . PRO A 1 80 ? -7.437 2.173 7.231 1.00 97.94 80 PRO A CA 1
ATOM 604 C C . PRO A 1 80 ? -8.439 2.830 8.195 1.00 97.94 80 PRO A C 1
ATOM 606 O O . PRO A 1 80 ? -8.329 4.015 8.511 1.00 97.94 80 PRO A O 1
ATOM 609 N N . ARG A 1 81 ? -9.414 2.054 8.669 1.00 97.00 81 ARG A N 1
ATOM 610 C CA . ARG A 1 81 ? -10.519 2.472 9.550 1.00 97.00 81 ARG A CA 1
ATOM 611 C C . ARG A 1 81 ? -10.581 1.696 10.868 1.00 97.00 81 ARG A C 1
ATOM 613 O O . ARG A 1 81 ? -11.399 2.030 11.722 1.00 97.00 81 ARG A O 1
ATOM 620 N N . SER A 1 82 ? -9.724 0.695 11.050 1.00 97.75 82 SER A N 1
ATOM 621 C CA . SER A 1 82 ? -9.528 -0.025 12.313 1.00 97.75 82 SER A CA 1
ATOM 622 C C . SER A 1 82 ? -8.052 -0.046 12.718 1.00 97.75 82 SER A C 1
ATOM 624 O O . SER A 1 82 ? -7.168 0.265 11.915 1.00 97.75 82 SER A O 1
ATOM 626 N N . ALA A 1 83 ? -7.781 -0.424 13.970 1.00 98.06 83 ALA A N 1
ATOM 627 C CA . ALA A 1 83 ? -6.413 -0.622 14.446 1.00 98.06 83 ALA A CA 1
ATOM 628 C C . ALA A 1 83 ? -5.717 -1.738 13.652 1.00 98.06 83 ALA A C 1
ATOM 630 O O . ALA A 1 83 ? -4.583 -1.580 13.217 1.00 98.06 83 ALA A O 1
ATOM 631 N N . GLU A 1 84 ? -6.432 -2.823 13.359 1.00 98.31 84 GLU A N 1
ATOM 632 C CA . GLU A 1 84 ? -5.912 -3.959 12.605 1.00 98.31 84 GLU A CA 1
ATOM 633 C C . GLU A 1 84 ? -5.618 -3.610 11.137 1.00 98.31 84 GLU A C 1
ATOM 635 O O . GLU A 1 84 ? -4.685 -4.151 10.537 1.00 98.31 84 GLU A O 1
ATOM 640 N N . GLU A 1 85 ? -6.400 -2.717 10.528 1.00 98.56 85 GLU A N 1
ATOM 641 C CA . GLU A 1 85 ? -6.122 -2.190 9.188 1.00 98.56 85 GLU A CA 1
ATOM 642 C C . GLU A 1 85 ? -4.908 -1.263 9.193 1.00 98.56 85 GLU A C 1
ATOM 644 O O . GLU A 1 85 ? -4.058 -1.363 8.305 1.00 98.56 85 GLU A O 1
ATOM 649 N N . LEU A 1 86 ? -4.800 -0.396 10.205 1.00 98.31 86 LEU A N 1
ATOM 650 C CA . LEU A 1 86 ? -3.662 0.504 10.367 1.00 98.31 86 LEU A CA 1
ATOM 651 C C . LEU A 1 86 ? -2.361 -0.276 10.591 1.00 98.31 86 LEU A C 1
ATOM 653 O O . LEU A 1 86 ? -1.344 0.042 9.976 1.00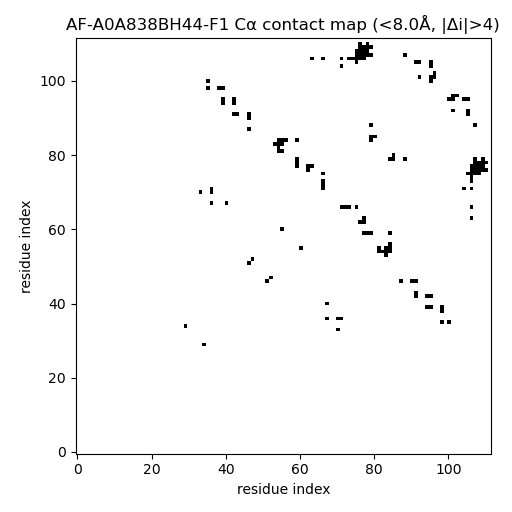 98.31 86 LEU A O 1
ATOM 657 N N . ASP A 1 87 ? -2.400 -1.335 11.396 1.00 97.88 87 ASP A N 1
ATOM 658 C CA . ASP A 1 87 ? -1.250 -2.206 11.632 1.00 97.88 87 ASP A CA 1
ATOM 659 C C . ASP A 1 87 ? -0.782 -2.886 10.341 1.00 97.88 87 ASP A C 1
ATOM 661 O O . ASP A 1 87 ? 0.418 -2.912 10.057 1.00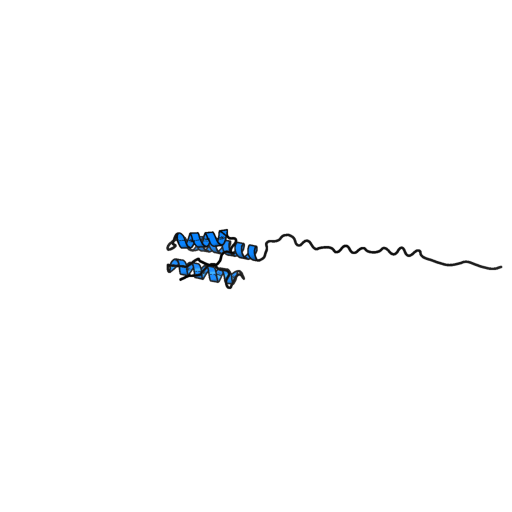 97.88 87 ASP A O 1
ATOM 665 N N . LEU A 1 88 ? -1.706 -3.375 9.501 1.00 98.38 88 LEU A N 1
ATOM 666 C CA . LEU A 1 88 ? -1.324 -3.908 8.190 1.00 98.38 88 LEU A CA 1
ATOM 667 C C . LEU A 1 88 ? -0.798 -2.821 7.254 1.00 98.38 88 LEU A C 1
ATOM 669 O O . LEU A 1 88 ? 0.191 -3.054 6.560 1.00 98.38 88 LEU A O 1
ATOM 673 N N . ALA A 1 89 ? -1.401 -1.634 7.241 1.00 97.69 89 ALA A N 1
ATOM 674 C CA . ALA A 1 89 ? -0.894 -0.527 6.440 1.00 97.69 89 ALA A CA 1
ATOM 675 C C . ALA A 1 89 ? 0.556 -0.179 6.823 1.00 97.69 89 ALA A C 1
ATOM 677 O O . ALA A 1 89 ? 1.415 -0.067 5.947 1.00 97.69 89 ALA A O 1
ATOM 678 N N . ASN A 1 90 ? 0.860 -0.121 8.122 1.00 97.00 90 ASN A N 1
ATOM 679 C CA . ASN A 1 90 ? 2.211 0.110 8.633 1.00 97.00 90 ASN A CA 1
ATOM 680 C C . ASN A 1 90 ? 3.188 -1.000 8.219 1.00 97.00 90 ASN A C 1
ATOM 682 O O . ASN A 1 90 ? 4.276 -0.703 7.720 1.00 97.00 90 ASN A O 1
ATOM 686 N N . MET A 1 91 ? 2.794 -2.273 8.349 1.00 96.25 91 MET A N 1
ATOM 687 C CA . MET A 1 91 ? 3.600 -3.407 7.874 1.00 96.25 91 MET A CA 1
ATOM 688 C C . MET A 1 91 ? 3.918 -3.289 6.378 1.00 96.25 91 MET A C 1
ATOM 690 O O . MET A 1 91 ? 5.062 -3.473 5.963 1.00 96.25 91 MET A O 1
ATOM 694 N N . MET A 1 92 ? 2.922 -2.929 5.568 1.00 97.31 92 MET A N 1
ATOM 695 C CA . MET A 1 92 ? 3.080 -2.775 4.123 1.00 97.31 92 MET A CA 1
ATOM 696 C C . MET A 1 92 ? 3.971 -1.587 3.745 1.00 97.31 92 MET A C 1
ATOM 698 O O . MET A 1 92 ? 4.729 -1.684 2.780 1.00 97.31 92 MET A O 1
ATOM 702 N N . VAL A 1 93 ? 3.927 -0.482 4.496 1.00 96.06 93 VAL A N 1
ATOM 703 C CA . VAL A 1 93 ? 4.851 0.650 4.308 1.00 96.06 93 VAL A CA 1
ATOM 704 C C . VAL A 1 93 ? 6.292 0.215 4.576 1.00 96.06 93 VAL A C 1
ATOM 706 O O . VAL A 1 93 ? 7.165 0.465 3.746 1.00 96.06 93 VAL A O 1
ATOM 709 N N . VAL A 1 94 ? 6.544 -0.499 5.677 1.00 95.44 94 VAL A N 1
ATOM 710 C CA . VAL A 1 94 ? 7.884 -1.023 5.997 1.00 95.44 94 VAL A CA 1
ATOM 711 C C . VAL A 1 94 ? 8.357 -2.016 4.932 1.00 95.44 94 VAL A C 1
ATOM 713 O O . VAL A 1 94 ? 9.496 -1.930 4.470 1.00 95.44 94 VAL A O 1
ATOM 716 N N . ALA A 1 95 ? 7.485 -2.917 4.473 1.00 94.12 95 ALA A N 1
ATOM 717 C CA . ALA A 1 95 ? 7.806 -3.845 3.391 1.00 94.12 95 ALA A CA 1
ATOM 718 C C . ALA A 1 95 ? 8.176 -3.105 2.093 1.00 94.12 95 ALA A C 1
ATOM 720 O O . ALA A 1 95 ? 9.166 -3.447 1.442 1.00 94.12 95 ALA A O 1
ATOM 721 N N . ALA A 1 96 ? 7.434 -2.049 1.745 1.00 93.38 96 ALA A N 1
ATOM 722 C CA . ALA A 1 96 ? 7.729 -1.221 0.582 1.00 93.38 96 ALA A CA 1
ATOM 723 C C . ALA A 1 96 ? 9.082 -0.501 0.709 1.00 93.38 96 ALA A C 1
ATOM 725 O O . ALA A 1 96 ? 9.829 -0.444 -0.273 1.00 93.38 96 ALA A O 1
ATOM 726 N N . MET A 1 97 ? 9.427 -0.001 1.902 1.00 93.06 97 MET A N 1
ATOM 727 C CA . MET A 1 97 ? 10.737 0.598 2.184 1.00 93.06 97 MET 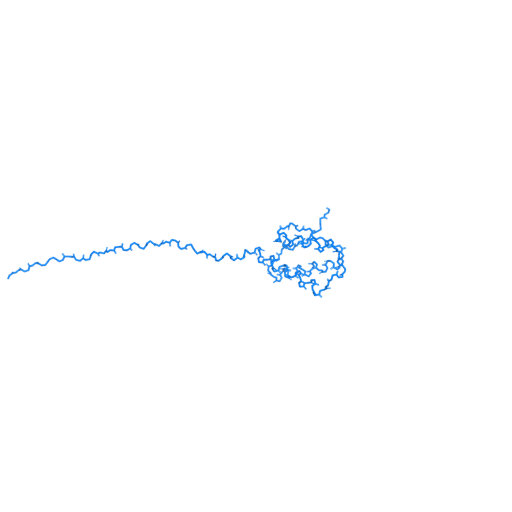A CA 1
ATOM 728 C C . MET A 1 97 ? 11.871 -0.417 2.002 1.00 93.06 97 MET A C 1
ATOM 730 O O . MET A 1 97 ? 12.819 -0.141 1.267 1.00 93.06 97 MET A O 1
ATOM 734 N N . ASN A 1 98 ? 11.732 -1.613 2.579 1.00 92.12 98 ASN A N 1
ATOM 735 C CA . ASN A 1 98 ? 12.724 -2.687 2.470 1.00 92.12 98 ASN A CA 1
ATOM 736 C C . ASN A 1 98 ? 12.911 -3.181 1.026 1.00 92.12 98 ASN A C 1
ATOM 738 O O . ASN A 1 98 ? 14.002 -3.599 0.646 1.00 92.12 98 ASN A O 1
ATOM 742 N N . ALA A 1 99 ? 11.867 -3.103 0.198 1.00 89.00 99 ALA A N 1
ATOM 743 C CA . ALA A 1 99 ? 11.910 -3.497 -1.209 1.00 89.00 99 ALA A CA 1
ATOM 744 C C . ALA A 1 99 ? 12.500 -2.427 -2.154 1.00 89.00 99 ALA A C 1
ATOM 746 O O . ALA A 1 99 ? 12.569 -2.662 -3.367 1.00 89.00 99 ALA A O 1
ATOM 747 N N . GLY A 1 100 ? 12.897 -1.256 -1.633 1.00 88.19 100 GLY A N 1
ATOM 748 C CA . GLY A 1 100 ? 13.356 -0.118 -2.441 1.00 88.19 100 GLY A CA 1
ATOM 749 C C . GLY A 1 100 ? 12.222 0.593 -3.190 1.00 88.19 100 GLY A C 1
ATOM 750 O O . GLY A 1 100 ? 12.446 1.221 -4.222 1.00 88.19 100 GLY A O 1
ATOM 751 N N . THR A 1 101 ? 10.990 0.475 -2.689 1.00 86.62 101 THR A N 1
ATOM 752 C CA . THR A 1 101 ? 9.754 1.028 -3.276 1.00 86.62 101 THR A CA 1
ATOM 753 C C . THR A 1 101 ? 9.093 2.054 -2.350 1.00 86.62 101 THR A C 1
ATOM 755 O O . THR A 1 101 ? 7.874 2.161 -2.282 1.00 86.62 101 THR A O 1
ATOM 758 N N . ALA A 1 102 ? 9.913 2.788 -1.595 1.00 77.56 102 ALA A N 1
ATOM 759 C CA . ALA A 1 102 ? 9.472 3.804 -0.643 1.00 77.56 102 ALA A CA 1
ATOM 760 C C . ALA A 1 102 ? 8.822 5.029 -1.328 1.00 77.56 102 ALA A C 1
ATOM 762 O O . ALA A 1 102 ? 8.796 5.135 -2.555 1.00 77.56 102 ALA A O 1
ATOM 763 N N . SER A 1 103 ? 8.375 5.996 -0.515 1.00 82.81 103 SER A N 1
ATOM 764 C CA . SER A 1 103 ? 7.680 7.235 -0.911 1.00 82.81 103 SER A CA 1
ATOM 765 C C . SER A 1 103 ? 6.186 7.028 -1.206 1.00 82.81 103 SER A C 1
ATOM 767 O O . SER A 1 103 ? 5.527 6.270 -0.505 1.00 82.81 103 SER A O 1
ATOM 769 N N . THR A 1 104 ? 5.633 7.719 -2.202 1.00 86.38 104 THR A N 1
ATOM 770 C CA . THR A 1 104 ? 4.198 7.783 -2.539 1.00 86.38 104 THR A CA 1
ATOM 771 C C . THR A 1 104 ? 3.640 6.522 -3.202 1.00 86.38 104 THR A C 1
ATOM 773 O O . THR A 1 104 ? 2.544 6.549 -3.755 1.00 86.38 104 THR A O 1
ATOM 776 N N . PHE A 1 105 ? 4.401 5.429 -3.202 1.00 92.62 105 PHE A N 1
ATOM 777 C CA . PHE A 1 105 ? 4.037 4.208 -3.904 1.00 92.62 105 PHE A CA 1
ATOM 778 C C . PHE A 1 105 ? 2.949 3.378 -3.193 1.00 92.62 105 PHE A C 1
ATOM 780 O O . PHE A 1 105 ? 2.019 2.963 -3.882 1.00 92.62 105 PHE A O 1
ATOM 787 N N . PRO A 1 106 ? 2.992 3.129 -1.864 1.00 95.31 106 PRO A N 1
ATOM 788 C CA . PRO A 1 106 ? 1.894 2.449 -1.177 1.00 95.31 106 PRO A CA 1
ATOM 789 C C . PRO A 1 106 ? 0.565 3.216 -1.324 1.00 95.31 106 PRO A C 1
ATOM 791 O O . PRO A 1 106 ? 0.565 4.447 -1.287 1.00 95.31 106 PRO A O 1
ATOM 794 N N . PRO A 1 107 ? -0.589 2.530 -1.420 1.00 96.44 107 PRO A N 1
ATOM 795 C CA . PRO A 1 107 ? -1.865 3.150 -1.773 1.00 96.44 107 PRO A CA 1
ATOM 796 C C . PRO A 1 107 ? -2.590 3.794 -0.583 1.00 96.44 107 PRO A C 1
ATOM 798 O O . PRO A 1 107 ? -3.775 4.122 -0.689 1.00 96.44 107 PRO A O 1
ATOM 801 N N . PHE A 1 108 ? -1.919 3.937 0.560 1.00 96.69 108 PHE A N 1
ATOM 802 C CA . PHE A 1 108 ? -2.553 4.356 1.803 1.00 96.69 108 PHE A CA 1
ATOM 803 C C . PHE A 1 108 ? -2.764 5.867 1.829 1.00 96.69 108 PHE A C 1
ATOM 805 O O . PHE A 1 108 ? -1.814 6.646 1.897 1.00 96.69 108 PHE A O 1
ATOM 812 N N . ALA A 1 109 ? -4.027 6.276 1.781 1.00 94.88 109 ALA A N 1
ATOM 813 C CA . ALA A 1 109 ? -4.442 7.663 1.909 1.00 94.88 109 ALA A CA 1
ATOM 814 C C . ALA A 1 109 ? -5.881 7.718 2.427 1.00 94.88 109 ALA A C 1
ATOM 816 O O . ALA A 1 109 ? -6.726 6.927 2.010 1.00 94.88 109 ALA A O 1
ATOM 817 N N . CYS A 1 110 ? -6.160 8.683 3.300 1.00 94.25 110 CYS A N 1
ATOM 818 C CA . CYS A 1 110 ? -7.503 8.978 3.786 1.00 94.25 110 CYS A CA 1
ATOM 819 C C . CYS A 1 110 ? -7.937 10.336 3.242 1.00 94.25 110 CYS A C 1
ATOM 821 O O . CYS A 1 110 ? -7.411 11.375 3.646 1.00 94.25 110 CYS A O 1
ATOM 823 N N . ARG A 1 111 ? -8.865 10.324 2.283 1.00 85.69 111 ARG A N 1
ATOM 824 C CA . ARG A 1 111 ? -9.469 11.548 1.747 1.00 85.69 111 ARG A CA 1
ATOM 825 C C . ARG A 1 111 ? -10.594 12.011 2.675 1.00 85.69 111 ARG A C 1
ATOM 827 O O . ARG A 1 111 ? -11.227 11.184 3.327 1.00 85.69 111 ARG A O 1
ATOM 834 N N . LYS A 1 112 ? -10.762 13.330 2.770 1.00 73.56 112 LYS A N 1
ATOM 835 C CA . LYS A 1 112 ? -11.839 13.975 3.532 1.00 73.56 112 LYS A CA 1
ATOM 836 C C . LYS A 1 112 ? -13.148 13.939 2.760 1.00 73.56 112 LYS A C 1
ATOM 838 O O . LYS A 1 112 ? -13.069 14.027 1.514 1.00 73.56 112 LYS A O 1
#

Organism: NCBI:txid2754695